Protein 6FU8 (pdb70)

Structure (mmCIF, N/CA/C/O backbone):
data_6FU8
#
_entry.id   6FU8
#
loop_
_atom_site.group_PDB
_atom_site.id
_atom_site.type_symbol
_atom_site.label_atom_id
_atom_site.label_alt_id
_atom_site.label_comp_id
_atom_site.label_asym_id
_atom_site.label_entity_id
_atom_site.label_seq_id
_atom_site.pdbx_PDB_ins_code
_atom_site.Cartn_x
_atom_site.Cartn_y
_atom_site.Cartn_z
_atom_site.occupancy
_atom_site.B_iso_or_equiv
_atom_site.auth_seq_id
_atom_site.auth_comp_id
_atom_site.auth_asym_id
_atom_site.auth_atom_id
_atom_site.pdbx_PDB_model_num
ATOM 1 N N . MET A 1 1 ? 300.253 310.620 184.864 1.00 0.00 1 MET C N 1
ATOM 2 C CA . MET A 1 1 ? 299.006 311.303 185.299 1.00 0.00 1 MET C CA 1
ATOM 3 C C . MET A 1 1 ? 297.852 311.101 184.318 1.00 0.00 1 MET C C 1
ATOM 4 O O . MET A 1 1 ? 296.915 310.418 184.676 1.00 0.00 1 MET C O 1
ATOM 20 N N . ILE A 1 2 ? 297.875 311.687 183.105 1.00 0.00 2 ILE C N 1
ATOM 21 C CA . ILE A 1 2 ? 296.729 311.685 182.162 1.00 0.00 2 ILE C CA 1
ATOM 22 C C . ILE A 1 2 ? 297.060 311.055 180.803 1.00 0.00 2 ILE C C 1
ATOM 23 O O . ILE A 1 2 ? 298.216 311.101 180.355 1.00 0.00 2 ILE C O 1
ATOM 39 N N . ARG A 1 3 ? 296.023 310.536 180.132 1.00 0.00 3 ARG C N 1
ATOM 40 C CA . ARG A 1 3 ? 296.022 310.050 178.754 1.00 0.00 3 ARG C CA 1
ATOM 41 C C . ARG A 1 3 ? 294.662 310.427 178.151 1.00 0.00 3 ARG C C 1
ATOM 42 O O . ARG A 1 3 ? 293.632 309.983 178.639 1.00 0.00 3 ARG C O 1
ATOM 63 N N . GLU A 1 4 ? 294.652 311.283 177.117 1.00 0.00 4 GLU C N 1
ATOM 64 C CA . GLU A 1 4 ? 293.477 312.083 176.732 1.00 0.00 4 GLU C CA 1
ATOM 65 C C . GLU A 1 4 ? 292.207 311.262 176.443 1.00 0.00 4 GLU C C 1
ATOM 66 O O . GLU A 1 4 ? 291.114 311.647 176.849 1.00 0.00 4 GLU C O 1
ATOM 78 N N . GLU A 1 5 ? 292.372 310.082 175.837 1.00 0.00 5 GLU C N 1
ATOM 79 C CA . GLU A 1 5 ? 291.305 309.095 175.588 1.00 0.00 5 GLU C CA 1
ATOM 80 C C . GLU A 1 5 ? 290.448 308.787 176.835 1.00 0.00 5 GLU C C 1
ATOM 81 O O . GLU A 1 5 ? 289.272 308.448 176.704 1.00 0.00 5 GLU C O 1
ATOM 93 N N . ARG A 1 6 ? 290.994 308.920 178.041 1.00 0.00 6 ARG C N 1
ATOM 94 C CA . ARG A 1 6 ? 290.254 308.764 179.296 1.00 0.00 6 ARG C CA 1
ATOM 95 C C . ARG A 1 6 ? 289.427 310.002 179.646 1.00 0.00 6 ARG C C 1
ATOM 96 O O . ARG A 1 6 ? 288.272 309.836 180.015 1.00 0.00 6 ARG C O 1
ATOM 117 N N . LEU A 1 7 ? 289.938 311.220 179.468 1.00 0.00 7 LEU C N 1
ATOM 118 C CA . LEU A 1 7 ? 289.150 312.449 179.718 1.00 0.00 7 LEU C CA 1
ATOM 119 C C . LEU A 1 7 ? 287.933 312.526 178.786 1.00 0.00 7 LEU C C 1
ATOM 120 O O . LEU A 1 7 ? 286.812 312.781 179.252 1.00 0.00 7 LEU C O 1
ATOM 136 N N . LEU A 1 8 ? 288.130 312.184 177.516 1.00 0.00 8 LEU C N 1
ATOM 137 C CA . LEU A 1 8 ? 287.084 312.104 176.493 1.00 0.00 8 LEU C CA 1
ATOM 138 C C . LEU A 1 8 ? 285.992 311.058 176.814 1.00 0.00 8 LEU C C 1
ATOM 139 O O . LEU A 1 8 ? 284.887 311.149 176.281 1.00 0.00 8 LEU C O 1
ATOM 155 N N . LYS A 1 9 ? 286.253 310.096 177.716 1.00 0.00 9 LYS C N 1
ATOM 156 C CA . LYS A 1 9 ? 285.291 309.073 178.147 1.00 0.00 9 LYS C CA 1
ATOM 157 C C . LYS A 1 9 ? 284.778 309.230 179.580 1.00 0.00 9 LYS C C 1
ATOM 158 O O . LYS A 1 9 ? 283.739 308.646 179.909 1.00 0.00 9 LYS C O 1
ATOM 177 N N . VAL A 1 10 ? 285.472 309.975 180.452 1.00 0.00 10 VAL C N 1
ATOM 178 C CA . VAL A 1 10 ? 285.118 310.195 181.874 1.00 0.00 10 VAL C CA 1
ATOM 179 C C . VAL A 1 10 ? 283.836 311.016 182.018 1.00 0.00 10 VAL C C 1
ATOM 180 O O . VAL A 1 10 ? 283.086 310.808 182.964 1.00 0.00 10 VAL C O 1
ATOM 193 N N . LEU A 1 11 ? 283.556 311.918 181.086 1.00 0.00 11 LEU C N 1
ATOM 194 C CA . LEU A 1 11 ? 282.275 312.618 180.982 1.00 0.00 11 LEU C CA 1
ATOM 195 C C . LEU A 1 11 ? 281.399 311.920 179.930 1.00 0.00 11 LEU C C 1
ATOM 196 O O . LEU A 1 11 ? 281.919 311.464 178.909 1.00 0.00 11 LEU C O 1
ATOM 212 N N . ARG A 1 12 ? 280.092 311.791 180.179 1.00 0.00 12 ARG C N 1
ATOM 213 C CA . ARG A 1 12 ? 279.117 311.073 179.329 1.00 0.00 12 ARG C CA 1
ATOM 214 C C . ARG A 1 12 ? 277.921 311.923 178.883 1.00 0.00 12 ARG C C 1
ATOM 215 O O . ARG A 1 12 ? 277.349 311.599 177.848 1.00 0.00 12 ARG C O 1
ATOM 236 N N . ALA A 1 13 ? 277.511 312.909 179.661 1.00 0.00 13 ALA C N 1
ATOM 237 C CA . ALA A 1 13 ? 276.533 313.933 179.273 1.00 0.00 13 ALA C CA 1
ATOM 238 C C . ALA A 1 13 ? 276.541 315.117 180.269 1.00 0.00 13 ALA C C 1
ATOM 239 O O . ALA A 1 13 ? 276.981 314.959 181.416 1.00 0.00 13 ALA C O 1
ATOM 246 N N . PRO A 1 14 ? 276.040 316.298 179.897 1.00 0.00 14 PRO C N 1
ATOM 247 C CA . PRO A 1 14 ? 275.422 317.233 180.837 1.00 0.00 14 PRO C CA 1
ATOM 248 C C . PRO A 1 14 ? 274.124 316.645 181.388 1.00 0.00 14 PRO C C 1
ATOM 249 O O . PRO A 1 14 ? 273.555 315.704 180.835 1.00 0.00 14 PRO C O 1
ATOM 260 N N . HIS A 1 15 ? 273.633 317.182 182.509 1.00 0.00 15 HIS C N 1
ATOM 261 C CA . HIS A 1 15 ? 272.394 316.735 183.129 1.00 0.00 15 HIS C CA 1
ATOM 262 C C . HIS A 1 15 ? 271.519 317.904 183.580 1.00 0.00 15 HIS C C 1
ATOM 263 O O . HIS A 1 15 ? 271.932 318.733 184.394 1.00 0.00 15 HIS C O 1
ATOM 277 N N . VAL A 1 16 ? 270.286 317.913 183.088 1.00 0.00 16 VAL C N 1
ATOM 278 C CA . VAL A 1 16 ? 269.252 31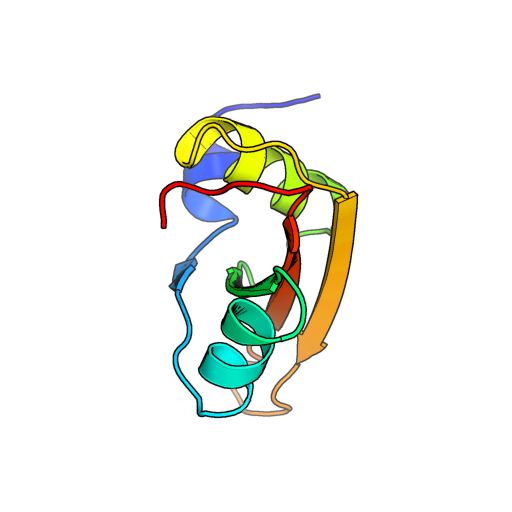8.918 183.340 1.00 0.00 16 VAL C CA 1
ATOM 279 C C . VAL A 1 16 ? 268.146 318.314 184.210 1.00 0.00 16 VAL C C 1
ATOM 280 O O . VAL A 1 16 ? 267.621 317.235 183.898 1.00 0.00 16 VAL C O 1
ATOM 293 N N . SER A 1 17 ? 267.874 318.945 185.369 1.00 0.00 17 SER C N 1
ATOM 294 C CA . SER A 1 17 ? 266.999 318.416 186.437 1.00 0.00 17 SER C CA 1
ATOM 295 C C . SER A 1 17 ? 266.580 319.444 187.515 1.00 0.00 17 SER C C 1
ATOM 296 O O . SER A 1 17 ? 266.703 319.160 188.706 1.00 0.00 17 S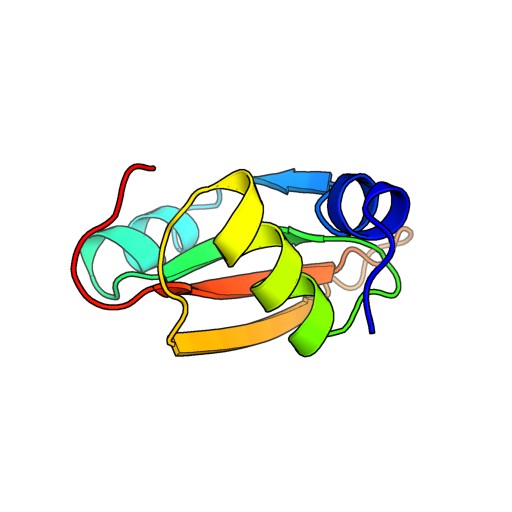ER C O 1
ATOM 304 N N . GLU A 1 18 ? 266.159 320.656 187.113 1.00 0.00 18 GLU C N 1
ATOM 305 C CA . GLU A 1 18 ? 265.727 321.823 187.941 1.00 0.00 18 GLU C CA 1
ATOM 306 C C . GLU A 1 18 ? 266.687 322.292 189.053 1.00 0.00 18 GLU C C 1
ATOM 307 O O . GLU A 1 18 ? 267.179 323.420 189.015 1.00 0.00 18 GLU C O 1
ATOM 319 N N . LYS A 1 19 ? 267.036 321.441 190.024 1.00 0.00 19 LYS C N 1
ATOM 320 C CA . LYS A 1 19 ? 268.159 321.662 190.936 1.00 0.00 19 LYS C CA 1
ATOM 321 C C . LYS A 1 19 ? 269.472 321.829 190.167 1.00 0.00 19 LYS C C 1
ATOM 322 O O . LYS A 1 19 ? 270.396 322.446 190.698 1.00 0.00 19 LYS C O 1
ATOM 341 N N . ALA A 1 20 ? 269.602 321.276 188.958 1.00 0.00 20 ALA C N 1
ATOM 342 C CA . ALA A 1 20 ? 270.742 321.550 188.070 1.00 0.00 20 ALA C CA 1
ATOM 343 C C . ALA A 1 20 ? 270.767 323.009 187.573 1.00 0.00 20 ALA C C 1
ATOM 344 O O . ALA A 1 20 ? 271.837 323.595 187.474 1.00 0.00 20 ALA C O 1
ATOM 351 N N . SER A 1 21 ? 269.596 323.600 187.349 1.00 0.00 21 SER C N 1
ATOM 352 C CA . SER A 1 21 ? 269.432 325.016 187.004 1.00 0.00 21 SER C CA 1
ATOM 353 C C . SER A 1 21 ? 269.777 325.887 188.218 1.00 0.00 21 SER C C 1
ATOM 354 O O . SER A 1 21 ? 270.704 326.701 188.159 1.00 0.00 21 SER C O 1
ATOM 362 N N . THR A 1 22 ? 269.178 325.612 189.383 1.00 0.00 22 THR C N 1
ATOM 363 C CA . THR A 1 22 ? 269.466 326.312 190.658 1.00 0.00 22 THR C CA 1
ATOM 364 C C . THR A 1 22 ? 270.903 326.096 191.160 1.00 0.00 22 THR C C 1
ATOM 365 O O . THR A 1 22 ? 271.425 326.897 191.933 1.00 0.00 22 THR C O 1
ATOM 376 N N . ALA A 1 23 ? 271.597 325.025 190.750 1.00 0.00 23 ALA C N 1
ATOM 377 C CA . ALA A 1 23 ? 273.031 324.838 191.021 1.00 0.00 23 ALA C CA 1
ATOM 378 C C . ALA A 1 23 ? 273.891 325.898 190.321 1.00 0.00 23 ALA C C 1
ATOM 379 O O . ALA A 1 23 ? 274.877 326.366 190.893 1.00 0.00 23 ALA C O 1
ATOM 386 N N . MET A 1 24 ? 273.486 326.307 189.112 1.00 0.00 24 MET C N 1
ATOM 387 C CA . MET A 1 24 ? 274.186 327.305 188.314 1.00 0.00 24 MET C CA 1
ATOM 388 C C . MET A 1 24 ? 273.847 328.722 188.800 1.00 0.00 24 MET C C 1
ATOM 389 O O . MET A 1 24 ? 274.720 329.408 189.322 1.00 0.00 24 MET C O 1
ATOM 403 N N . GLU A 1 25 ? 272.580 329.132 188.696 1.00 0.00 25 GLU C N 1
ATOM 404 C CA . GLU A 1 25 ? 272.180 330.537 188.923 1.00 0.00 25 GLU C CA 1
ATOM 405 C C . GLU A 1 25 ? 272.332 331.035 190.370 1.00 0.00 25 GLU C C 1
ATOM 406 O O . GLU A 1 25 ? 272.335 332.237 190.615 1.00 0.00 25 GLU C O 1
ATOM 418 N N . LYS A 1 26 ? 272.472 330.121 191.343 1.00 0.00 26 LYS C N 1
ATOM 419 C CA . LYS A 1 26 ? 272.657 330.440 192.761 1.00 0.00 26 LYS C CA 1
ATOM 420 C C . LYS A 1 26 ? 274.075 330.164 193.293 1.00 0.00 26 LYS C C 1
ATOM 421 O O . LYS A 1 26 ? 274.510 330.854 194.217 1.00 0.00 26 LYS C O 1
ATOM 440 N N . SER A 1 27 ? 274.737 329.142 192.753 1.00 0.00 27 SER C N 1
ATOM 441 C CA . SER A 1 27 ? 275.842 328.441 193.428 1.00 0.00 27 SER C CA 1
ATOM 442 C C . SER A 1 27 ? 276.993 328.015 192.493 1.00 0.00 27 SER C C 1
ATOM 443 O O . SER A 1 27 ? 277.650 327.016 192.783 1.00 0.00 27 SER C O 1
ATOM 451 N N . ASN A 1 28 ? 277.175 328.704 191.359 1.00 0.00 28 ASN C N 1
ATOM 452 C CA . ASN A 1 28 ? 278.271 328.536 190.372 1.00 0.00 28 ASN C CA 1
ATOM 453 C C . ASN A 1 28 ? 278.682 327.071 190.076 1.00 0.00 28 ASN C C 1
ATOM 454 O O . ASN A 1 28 ? 279.866 326.739 189.939 1.00 0.00 28 ASN C O 1
ATOM 465 N N . THR A 1 29 ? 277.715 326.156 190.026 1.00 0.00 29 THR C N 1
ATOM 466 C CA . THR A 1 29 ? 277.957 324.699 189.980 1.00 0.00 29 THR C CA 1
ATOM 467 C C . THR A 1 29 ? 277.170 324.043 188.858 1.00 0.00 29 THR C C 1
ATOM 468 O O . THR A 1 29 ? 275.966 324.224 188.735 1.00 0.00 29 THR C O 1
ATOM 479 N N . ILE A 1 30 ? 277.868 323.220 188.077 1.00 0.00 30 ILE C N 1
ATOM 480 C CA . ILE A 1 30 ? 277.322 322.477 186.933 1.00 0.00 30 ILE C CA 1
ATOM 481 C C . ILE A 1 30 ? 277.137 320.996 187.291 1.00 0.00 30 ILE C C 1
ATOM 482 O O . ILE A 1 30 ? 277.871 320.440 188.108 1.00 0.00 30 ILE C O 1
ATOM 498 N N . VAL A 1 31 ? 276.122 320.347 186.690 1.00 0.00 31 VAL C N 1
ATOM 499 C CA . VAL A 1 31 ? 275.726 318.973 187.038 1.00 0.00 31 VAL C CA 1
ATOM 500 C C . VAL A 1 31 ? 275.892 318.040 185.841 1.00 0.00 31 VAL C C 1
ATOM 501 O O . VAL A 1 31 ? 275.243 318.226 184.824 1.00 0.00 31 VAL C O 1
ATOM 514 N N . LEU A 1 32 ? 276.749 317.034 185.979 1.00 0.00 32 LEU C N 1
ATOM 515 C CA . LEU A 1 32 ? 277.165 316.146 184.890 1.00 0.00 32 LEU C CA 1
ATOM 516 C C . LEU A 1 32 ? 276.810 314.671 185.129 1.00 0.00 32 LEU C C 1
ATOM 517 O O . LEU A 1 32 ? 276.754 314.185 186.261 1.00 0.00 32 LEU C O 1
ATOM 533 N N . LYS A 1 33 ? 276.673 313.964 184.013 1.00 0.00 33 LYS C N 1
ATOM 534 C CA . LYS A 1 33 ? 276.694 312.514 183.848 1.00 0.00 33 LYS C CA 1
ATOM 535 C C . LYS A 1 33 ? 278.119 312.084 183.521 1.00 0.00 33 LYS C C 1
ATOM 536 O O . LYS A 1 33 ? 278.647 312.438 182.466 1.00 0.00 33 LYS C O 1
ATOM 555 N N . VAL A 1 34 ? 278.746 311.358 184.430 1.00 0.00 34 VAL C N 1
ATOM 556 C CA . VAL A 1 34 ? 280.143 310.888 184.313 1.00 0.00 34 VAL C CA 1
ATOM 557 C C . VAL A 1 34 ? 280.206 309.359 184.209 1.00 0.00 34 VAL C C 1
ATOM 558 O O . VAL A 1 34 ? 279.176 308.683 184.298 1.00 0.00 34 VAL C O 1
ATOM 571 N N . ALA A 1 35 ? 281.393 308.816 183.973 1.00 0.00 35 ALA C N 1
ATOM 572 C CA . ALA A 1 35 ? 281.6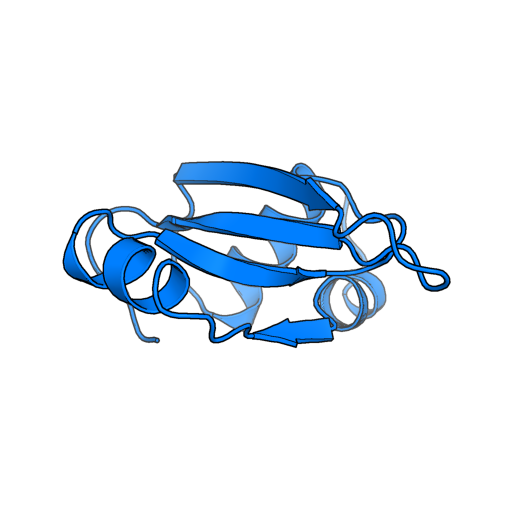34 307.379 183.878 1.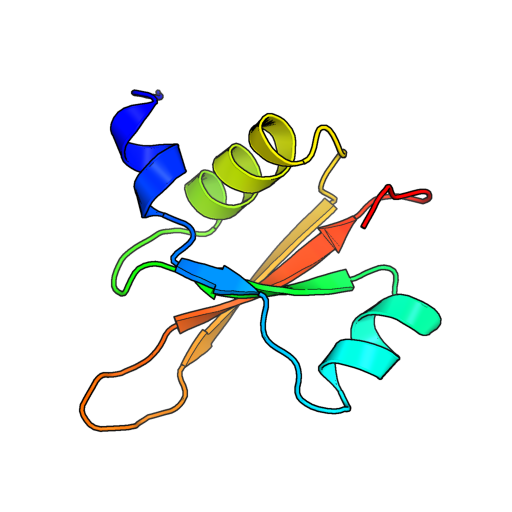00 0.00 35 ALA C CA 1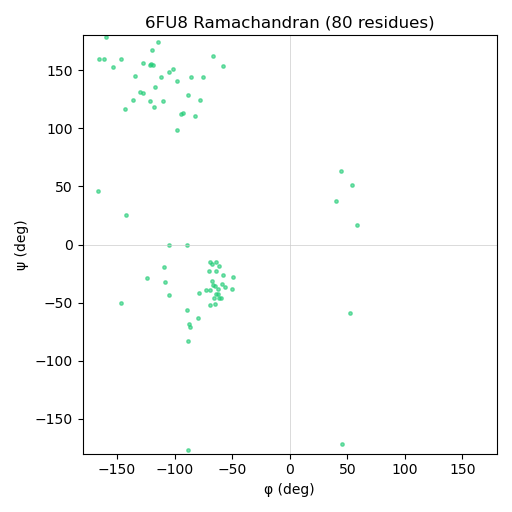
ATOM 573 C C . ALA A 1 35 ? 281.224 306.618 185.164 1.00 0.00 35 ALA C C 1
ATOM 574 O O . ALA A 1 35 ? 281.173 307.182 186.262 1.00 0.00 35 ALA C O 1
ATOM 581 N N . LYS A 1 36 ? 280.883 305.332 185.011 1.00 0.00 36 LYS C N 1
ATOM 582 C CA . LYS A 1 36 ? 280.373 304.478 186.098 1.00 0.00 36 LYS C CA 1
ATOM 583 C C . LYS A 1 36 ? 281.435 304.129 187.153 1.00 0.00 36 LYS C C 1
ATOM 584 O O . LYS A 1 36 ? 281.077 303.858 188.296 1.00 0.00 36 LYS C O 1
ATOM 603 N N . ASP A 1 37 ? 282.702 304.207 186.764 1.00 0.00 37 ASP C N 1
ATOM 604 C CA . ASP A 1 37 ? 283.826 304.368 187.686 1.00 0.00 37 ASP C CA 1
ATOM 605 C C . ASP A 1 37 ? 284.074 305.873 187.938 1.00 0.00 37 ASP C C 1
ATOM 606 O O . ASP A 1 37 ? 283.572 306.419 188.929 1.00 0.00 37 ASP C O 1
ATOM 615 N N . ALA A 1 38 ? 284.808 306.561 187.051 1.00 0.00 38 ALA C N 1
ATOM 616 C CA . ALA A 1 38 ? 285.459 307.852 187.261 1.00 0.00 38 ALA C CA 1
ATOM 617 C C . ALA A 1 38 ? 286.217 307.959 188.616 1.00 0.00 38 ALA C C 1
ATOM 618 O O . ALA A 1 38 ? 286.356 307.004 189.389 1.00 0.00 38 ALA C O 1
ATOM 625 N N . THR A 1 39 ? 286.670 309.167 188.928 1.00 0.00 39 THR C N 1
ATOM 626 C CA . THR A 1 39 ? 286.972 309.638 190.294 1.00 0.00 39 THR C CA 1
ATOM 627 C C . THR A 1 39 ? 286.998 311.168 190.268 1.00 0.00 39 THR C C 1
ATOM 628 O O . THR A 1 39 ? 287.142 311.766 189.194 1.00 0.00 39 THR C O 1
ATOM 639 N N . LYS A 1 40 ? 286.835 311.860 191.416 1.00 0.00 40 LYS C N 1
ATOM 640 C CA . LYS A 1 40 ? 286.673 313.338 191.431 1.00 0.00 40 LYS C CA 1
ATOM 641 C C . LYS A 1 40 ? 287.858 314.054 190.800 1.00 0.00 40 LYS C C 1
ATOM 642 O O . LYS A 1 40 ? 287.678 315.048 190.107 1.00 0.00 40 LYS C O 1
ATOM 661 N N . ALA A 1 41 ? 289.057 313.493 190.965 1.00 0.00 41 ALA C N 1
ATOM 662 C CA . ALA A 1 41 ? 290.275 314.039 190.385 1.00 0.00 41 ALA C CA 1
ATOM 663 C C . ALA A 1 41 ? 290.266 314.013 188.835 1.00 0.00 41 ALA C C 1
ATOM 664 O O . ALA A 1 41 ? 290.596 315.026 188.218 1.00 0.00 41 ALA C O 1
ATOM 671 N N . GLU A 1 42 ? 289.798 312.923 188.232 1.00 0.00 42 GLU C N 1
ATOM 672 C CA . GLU A 1 42 ? 289.611 312.814 186.774 1.00 0.00 42 GLU C CA 1
ATOM 673 C C . GLU A 1 42 ? 288.474 313.695 186.258 1.00 0.00 42 GLU C C 1
ATOM 674 O O . GLU A 1 42 ? 288.597 314.313 185.204 1.00 0.00 42 GLU C O 1
ATOM 686 N N . ILE A 1 43 ? 287.357 313.791 187.004 1.00 0.00 43 ILE C N 1
ATOM 687 C CA . ILE A 1 43 ? 286.211 314.622 186.628 1.00 0.00 43 ILE C CA 1
ATOM 688 C C . ILE A 1 43 ? 286.628 316.098 186.540 1.00 0.00 43 ILE C C 1
ATOM 689 O O . ILE A 1 43 ? 286.362 316.760 185.538 1.00 0.00 43 ILE C O 1
ATOM 705 N N . LYS A 1 44 ? 287.377 316.594 187.543 1.00 0.00 44 LYS C N 1
ATOM 706 C CA . LYS A 1 44 ? 287.987 317.923 187.503 1.00 0.00 44 LYS C CA 1
ATOM 707 C C . LYS A 1 44 ? 288.947 318.063 186.306 1.00 0.00 44 LYS C C 1
ATOM 708 O O . LYS A 1 44 ? 288.877 319.059 185.593 1.00 0.00 44 LYS C O 1
ATOM 727 N N . ALA A 1 45 ? 289.820 317.085 186.065 1.00 0.00 45 ALA C N 1
ATOM 728 C CA . ALA A 1 45 ? 290.762 317.155 184.948 1.00 0.00 45 ALA C CA 1
ATOM 729 C C . ALA A 1 45 ? 290.063 317.199 183.583 1.00 0.00 45 ALA C C 1
ATOM 730 O O . ALA A 1 45 ? 290.505 317.942 182.707 1.00 0.00 45 ALA C O 1
ATOM 737 N N . ALA A 1 46 ? 288.963 316.461 183.403 1.00 0.00 46 ALA C N 1
ATOM 738 C CA . ALA A 1 46 ? 288.164 316.494 182.188 1.00 0.00 46 ALA C CA 1
ATOM 739 C C . ALA A 1 46 ? 287.511 317.873 181.976 1.00 0.00 46 ALA C C 1
ATOM 740 O O . ALA A 1 46 ? 287.705 318.472 180.923 1.00 0.00 46 ALA C O 1
ATOM 747 N N . VAL A 1 47 ? 286.819 318.427 182.989 1.00 0.00 47 VAL C N 1
ATOM 748 C CA . VAL A 1 47 ? 286.138 319.726 182.828 1.00 0.00 47 VAL C CA 1
ATOM 749 C C . VAL A 1 47 ? 287.139 320.870 182.606 1.00 0.00 47 VAL C C 1
ATOM 750 O O . VAL A 1 47 ? 286.972 321.624 181.654 1.00 0.00 47 VAL C O 1
ATOM 763 N N . GLN A 1 48 ? 288.213 320.950 183.399 1.00 0.00 48 GLN C N 1
ATOM 764 C CA . GLN A 1 48 ? 289.196 322.035 183.278 1.00 0.00 48 GLN C CA 1
ATOM 765 C C . GLN A 1 48 ? 289.957 322.061 181.933 1.00 0.00 48 GLN C C 1
ATOM 766 O O . GLN A 1 48 ? 290.600 323.060 181.625 1.00 0.00 48 GLN C O 1
ATOM 780 N N . LYS A 1 49 ? 289.908 320.987 181.138 1.00 0.00 49 LYS C N 1
ATOM 781 C CA . LYS A 1 49 ? 290.510 320.951 179.794 1.00 0.00 49 LYS C CA 1
ATOM 782 C C . LYS A 1 49 ? 289.521 321.051 178.650 1.00 0.00 49 LYS C C 1
ATOM 783 O O . LYS A 1 49 ? 289.794 321.772 177.695 1.00 0.00 49 LYS C O 1
ATOM 802 N N . LEU A 1 50 ? 288.402 320.344 178.730 1.00 0.00 50 LEU C N 1
ATOM 803 C CA . LEU A 1 50 ? 287.405 320.345 177.657 1.00 0.00 50 LEU C CA 1
ATOM 804 C C . LEU A 1 50 ? 286.644 321.673 177.616 1.00 0.00 50 LEU C C 1
ATOM 805 O O . LEU A 1 50 ? 286.409 322.195 176.535 1.00 0.00 50 LEU C O 1
ATOM 821 N N . PHE A 1 51 ? 286.323 322.243 178.786 1.00 0.00 51 PHE C N 1
ATOM 822 C CA . PHE A 1 51 ? 285.506 323.451 178.956 1.00 0.00 51 PHE C CA 1
ATOM 823 C C . PHE A 1 51 ? 286.339 324.695 179.326 1.00 0.00 51 PHE C C 1
ATOM 824 O O . PHE A 1 51 ? 285.773 325.777 179.465 1.00 0.00 51 PHE C O 1
ATOM 841 N N . GLU A 1 52 ? 287.662 324.566 179.458 1.00 0.00 52 GLU C N 1
ATOM 842 C CA . GLU A 1 52 ? 288.627 325.662 179.687 1.00 0.00 52 GLU C CA 1
ATOM 843 C C . GLU A 1 52 ? 288.402 326.514 180.955 1.00 0.00 52 GLU C C 1
ATOM 844 O O . GLU A 1 52 ? 288.936 327.613 181.077 1.00 0.00 52 GLU C O 1
ATOM 856 N N . VAL A 1 53 ? 287.605 326.046 181.922 1.00 0.00 53 VAL C N 1
ATOM 857 C CA . VAL A 1 53 ? 287.283 326.766 183.181 1.00 0.00 53 VAL C CA 1
ATOM 858 C C . VAL A 1 53 ? 288.078 326.243 184.368 1.00 0.00 53 VAL C C 1
ATOM 859 O O . VAL A 1 53 ? 288.407 325.058 184.421 1.00 0.00 53 VAL C O 1
ATOM 872 N N . GLU A 1 54 ? 288.352 327.081 185.363 1.00 0.00 54 GLU C N 1
ATOM 873 C CA . GLU A 1 54 ? 288.868 326.604 186.662 1.00 0.00 54 GLU C CA 1
ATOM 874 C C . GLU A 1 54 ? 287.733 325.960 187.482 1.00 0.00 54 GLU C C 1
A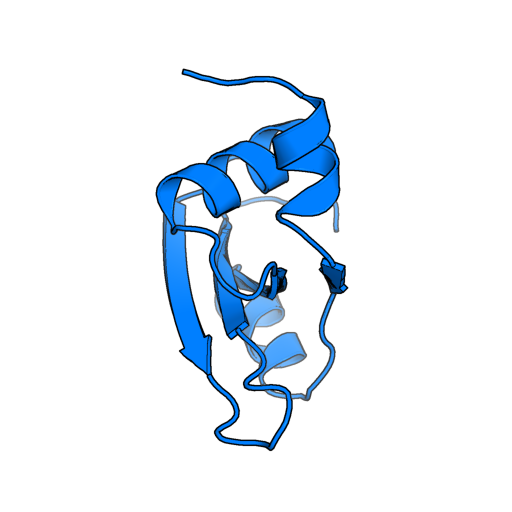TOM 875 O O . GLU A 1 54 ? 286.596 326.423 187.497 1.00 0.00 54 GLU C O 1
ATOM 887 N N . VAL A 1 55 ? 288.084 324.908 188.224 1.00 0.00 55 VAL C N 1
ATOM 888 C CA . VAL A 1 55 ? 287.202 324.128 189.093 1.00 0.00 55 VAL C CA 1
ATOM 889 C C . VAL A 1 55 ? 287.659 324.241 190.539 1.00 0.00 55 VAL C C 1
ATOM 890 O O . VAL A 1 55 ? 288.844 324.080 190.852 1.00 0.00 55 VAL C O 1
ATOM 903 N N . GLU A 1 56 ? 286.702 324.450 191.425 1.00 0.00 56 GLU C N 1
ATOM 904 C CA . GLU A 1 56 ? 286.919 324.589 192.863 1.00 0.00 56 GLU C CA 1
ATOM 905 C C . GLU A 1 56 ? 286.865 323.231 193.589 1.00 0.00 56 GLU C C 1
ATOM 906 O O . GLU A 1 56 ? 287.825 322.848 194.254 1.00 0.00 56 GLU C O 1
ATOM 918 N N . VAL A 1 57 ? 285.765 322.493 193.439 1.00 0.00 57 VAL C N 1
ATOM 919 C CA . VAL A 1 57 ? 285.549 321.162 194.046 1.00 0.00 57 VAL C CA 1
ATOM 920 C C . VAL A 1 57 ? 284.566 320.334 193.216 1.00 0.00 57 VAL C C 1
ATOM 921 O O . VAL A 1 57 ? 283.694 320.878 192.539 1.00 0.00 57 VAL C O 1
ATOM 934 N N . VAL A 1 58 ? 284.677 318.995 193.280 1.00 0.00 58 VAL C N 1
ATOM 935 C CA . VAL A 1 58 ? 283.718 318.058 192.690 1.00 0.00 58 VAL C CA 1
ATOM 936 C C . VAL A 1 58 ? 283.119 317.123 193.738 1.00 0.00 58 VAL C C 1
ATOM 937 O O . VAL A 1 58 ? 283.855 316.347 1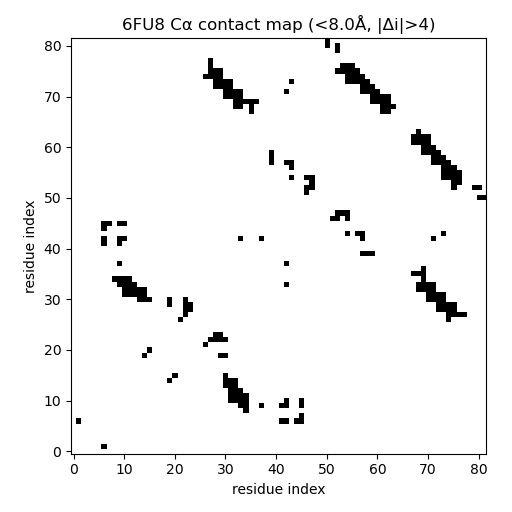94.347 1.00 0.00 58 VAL C O 1
ATOM 950 N N . ASN A 1 59 ? 281.800 317.093 193.867 1.00 0.00 59 ASN C N 1
ATOM 951 C CA . ASN A 1 59 ? 281.080 316.126 194.715 1.00 0.00 59 ASN C CA 1
ATOM 952 C C . ASN A 1 59 ? 280.269 315.159 193.835 1.00 0.00 59 ASN C C 1
ATOM 953 O O . ASN A 1 59 ? 279.716 315.567 192.817 1.00 0.00 59 ASN C O 1
ATOM 964 N N . THR A 1 60 ? 280.161 313.889 194.211 1.00 0.00 60 THR C N 1
ATOM 965 C CA . THR A 1 60 ? 279.482 312.855 193.409 1.00 0.00 60 THR C CA 1
ATOM 966 C C . THR A 1 60 ? 278.419 312.102 194.219 1.00 0.00 60 THR C C 1
ATOM 967 O O . THR A 1 60 ? 278.487 312.068 195.449 1.00 0.00 60 THR C O 1
ATOM 978 N N . LEU A 1 61 ? 277.433 311.524 193.518 1.00 0.00 61 LEU C N 1
ATOM 979 C CA . LEU A 1 61 ? 276.441 310.571 194.058 1.00 0.00 61 LEU C CA 1
ATOM 980 C C . LEU A 1 61 ? 275.806 309.736 192.926 1.00 0.00 61 LEU C C 1
ATOM 981 O O . LEU A 1 61 ? 276.156 309.927 191.763 1.00 0.00 61 LEU C O 1
ATOM 997 N N . VAL A 1 62 ? 274.902 308.804 193.246 1.00 0.00 62 VAL C N 1
ATOM 998 C CA . VAL A 1 62 ? 274.331 307.841 192.283 1.00 0.00 62 VAL C CA 1
ATOM 999 C C . VAL A 1 62 ? 272.813 307.708 192.394 1.00 0.00 62 VAL C C 1
ATOM 1000 O O . VAL A 1 62 ? 272.239 307.773 193.477 1.00 0.00 62 VAL C O 1
ATOM 1013 N N . VAL A 1 63 ? 272.149 307.493 191.249 1.00 0.00 63 VAL C N 1
ATOM 1014 C CA . VAL A 1 63 ? 270.680 307.380 191.119 1.00 0.00 63 VAL C CA 1
ATOM 1015 C C . VAL A 1 63 ? 270.043 306.112 191.738 1.00 0.00 63 VAL C C 1
ATOM 1016 O O . VAL A 1 63 ? 268.825 306.074 191.896 1.00 0.00 63 VAL C O 1
ATOM 1029 N N . LYS A 1 64 ? 270.841 305.086 192.067 1.00 0.00 64 LYS C N 1
ATOM 1030 C CA . LYS A 1 64 ? 270.395 303.761 192.556 1.00 0.00 64 LYS C CA 1
ATOM 1031 C C . LYS A 1 64 ? 269.369 303.091 191.625 1.00 0.00 64 LYS C C 1
ATOM 1032 O O . LYS A 1 64 ? 268.267 302.726 192.034 1.00 0.00 64 LYS C O 1
ATOM 1051 N N . ARG A 1 65 ? 269.712 303.011 190.333 1.00 0.00 65 ARG C N 1
ATOM 1052 C CA . ARG A 1 65 ? 268.924 302.405 189.241 1.00 0.00 65 ARG C CA 1
ATOM 1053 C C . ARG A 1 65 ? 269.757 301.265 188.630 1.00 0.00 65 ARG C C 1
ATOM 1054 O O . ARG A 1 65 ? 270.960 301.234 188.872 1.00 0.00 65 ARG C O 1
ATOM 1075 N N . ARG A 1 66 ? 269.195 300.383 187.787 1.00 0.00 66 ARG C N 1
ATOM 1076 C CA . ARG A 1 66 ? 269.900 299.191 187.248 1.00 0.00 66 ARG C CA 1
ATOM 1077 C C . ARG A 1 66 ? 271.272 299.500 186.637 1.00 0.00 66 ARG C C 1
ATOM 1078 O O . ARG A 1 66 ? 272.195 298.695 186.765 1.00 0.00 66 ARG C O 1
ATOM 1099 N N . SER A 1 67 ? 271.380 300.629 185.952 1.00 0.00 67 SER C N 1
ATOM 1100 C CA . SER A 1 67 ? 272.609 301.065 185.282 1.00 0.00 67 SER C CA 1
ATOM 1101 C C . SER A 1 67 ? 273.532 301.903 186.173 1.00 0.00 67 SER C C 1
ATOM 1102 O O . SER A 1 67 ? 274.603 302.298 185.714 1.00 0.00 67 SER C O 1
ATOM 1110 N N . ASP A 1 68 ? 273.117 302.132 187.415 1.00 0.00 68 ASP C N 1
ATOM 1111 C CA . ASP A 1 68 ? 273.825 302.747 188.538 1.00 0.00 68 ASP C CA 1
ATOM 1112 C C . ASP A 1 68 ? 274.603 304.008 188.157 1.00 0.00 68 ASP C C 1
ATOM 1113 O O . ASP A 1 68 ? 275.832 304.087 188.149 1.00 0.00 68 ASP C O 1
ATOM 1122 N N . TRP A 1 69 ? 273.825 305.004 187.718 1.00 0.00 69 TRP C N 1
ATOM 1123 C CA . TRP A 1 69 ? 274.372 306.200 187.090 1.00 0.00 69 TRP C CA 1
ATOM 1124 C C . TRP A 1 69 ? 274.973 307.224 188.082 1.00 0.00 69 TRP C C 1
ATOM 1125 O O . TRP A 1 69 ? 274.271 307.736 188.954 1.00 0.00 69 TRP C O 1
ATOM 1146 N N . LYS A 1 70 ? 276.256 307.573 187.862 1.00 0.00 70 LYS C N 1
ATOM 1147 C CA . LYS A 1 70 ? 277.076 308.558 188.612 1.00 0.00 70 LYS C CA 1
ATOM 1148 C C . LYS A 1 70 ? 276.861 310.013 188.178 1.00 0.00 70 LYS C C 1
ATOM 1149 O O . LYS A 1 70 ? 277.318 310.436 187.103 1.00 0.00 70 LYS C O 1
ATOM 1168 N N . LYS A 1 71 ? 276.234 310.807 189.049 1.00 0.00 71 LYS C N 1
ATOM 1169 C CA . LYS A 1 71 ? 276.131 312.276 188.953 1.00 0.00 71 LYS C CA 1
ATOM 1170 C C . LYS A 1 71 ? 277.365 312.937 189.573 1.00 0.00 71 LYS C C 1
ATOM 1171 O O . LYS A 1 71 ? 277.879 312.479 190.591 1.00 0.00 71 LYS C O 1
ATOM 1190 N N . ALA A 1 72 ? 277.794 314.042 188.975 1.00 0.00 72 ALA C N 1
ATOM 1191 C CA . ALA A 1 72 ? 278.835 314.920 189.515 1.00 0.00 72 ALA C CA 1
ATOM 1192 C C . ALA A 1 72 ? 278.363 316.373 189.582 1.00 0.00 72 ALA C C 1
ATOM 1193 O O . ALA A 1 72 ? 277.858 316.911 188.603 1.00 0.00 72 ALA C O 1
ATOM 1200 N N . TYR A 1 73 ? 278.551 317.011 190.738 1.00 0.00 73 TYR C N 1
ATOM 1201 C CA . TYR A 1 73 ? 278.400 318.440 190.983 1.00 0.00 73 TYR C CA 1
ATOM 1202 C C . TYR A 1 73 ? 279.790 319.071 190.912 1.00 0.00 73 TYR C C 1
ATOM 1203 O O . TYR A 1 73 ? 280.548 318.976 191.887 1.00 0.00 73 TYR C O 1
ATOM 1221 N N . VAL A 1 74 ? 280.144 319.672 189.777 1.00 0.00 74 VAL C N 1
ATOM 1222 C CA . VAL A 1 74 ? 281.422 320.371 189.576 1.00 0.00 74 VAL C CA 1
ATOM 1223 C C . VAL A 1 74 ? 281.201 321.849 189.861 1.00 0.00 74 VAL C C 1
ATOM 1224 O O . VAL A 1 74 ? 280.476 322.524 189.123 1.00 0.00 74 VAL C O 1
ATOM 1237 N N . THR A 1 75 ? 281.800 322.362 190.925 1.00 0.00 75 THR C N 1
ATOM 1238 C CA . THR A 1 75 ? 281.730 323.783 191.280 1.00 0.00 75 THR C CA 1
ATOM 1239 C C . THR A 1 75 ? 282.864 324.537 190.579 1.00 0.00 75 THR C C 1
ATOM 1240 O O . THR A 1 75 ? 284.021 324.125 190.643 1.00 0.00 75 THR C O 1
ATOM 1251 N N . LEU A 1 76 ? 282.503 325.619 189.887 1.00 0.00 76 LEU C N 1
ATOM 1252 C CA . LEU A 1 76 ? 283.425 326.511 189.187 1.00 0.00 76 LEU C CA 1
ATOM 1253 C C . LEU A 1 76 ? 283.904 327.622 190.150 1.00 0.00 76 LEU C C 1
ATOM 1254 O O . LEU A 1 76 ? 283.593 327.602 191.352 1.00 0.00 76 LEU C O 1
ATOM 1270 N N . LYS A 1 77 ? 284.707 328.562 189.650 1.00 0.00 77 LYS C N 1
ATOM 1271 C CA . LYS A 1 77 ? 285.265 329.654 190.462 1.00 0.00 77 LYS C CA 1
ATOM 1272 C C . LYS A 1 77 ? 284.337 330.871 190.553 1.00 0.00 77 LYS C C 1
ATOM 1273 O O . LYS A 1 77 ? 283.790 331.137 191.626 1.00 0.00 77 LYS C O 1
ATOM 1292 N N . GLU A 1 78 ? 284.179 331.624 189.471 1.00 0.00 78 GLU C N 1
ATOM 1293 C CA . GLU A 1 78 ? 283.518 332.944 189.460 1.00 0.00 78 GLU C CA 1
ATOM 1294 C C . GLU A 1 78 ? 282.755 333.257 188.174 1.00 0.00 78 GLU C C 1
ATOM 1295 O O . GLU A 1 78 ? 281.598 333.689 188.199 1.00 0.00 78 GLU C O 1
ATOM 1307 N N . GLY A 1 79 ? 283.431 333.063 187.050 1.00 0.00 79 GLY C N 1
ATOM 1308 C CA . GLY A 1 79 ? 282.920 333.180 185.703 1.00 0.00 79 GLY C CA 1
ATOM 1309 C C . GLY A 1 79 ? 283.065 331.859 184.967 1.00 0.00 79 GLY C C 1
ATOM 1310 O O . GLY A 1 79 ? 283.910 331.023 185.285 1.00 0.00 79 GLY C O 1
ATOM 1314 N N . GLN A 1 80 ? 282.212 331.672 183.974 1.00 0.00 80 GLN C N 1
ATOM 1315 C CA . GLN A 1 80 ? 282.066 330.426 183.240 1.00 0.00 80 GLN C CA 1
ATOM 1316 C C . GLN A 1 80 ? 281.702 330.715 181.771 1.00 0.00 80 GLN C C 1
ATOM 1317 O O . GLN A 1 80 ? 281.223 331.806 181.459 1.00 0.00 80 GLN C O 1
ATOM 1331 N N . ASN A 1 81 ? 281.931 329.745 180.883 1.00 0.00 81 ASN C N 1
ATOM 1332 C CA . ASN A 1 81 ? 281.421 329.801 179.516 1.00 0.00 81 ASN C CA 1
ATOM 1333 C C . ASN A 1 81 ? 280.000 329.199 179.458 1.00 0.00 81 ASN C C 1
ATOM 1334 O O . ASN A 1 81 ? 279.057 329.954 179.271 1.00 0.00 81 ASN C O 1
ATOM 1345 N N . LEU A 1 82 ? 279.872 327.878 179.664 1.00 0.00 82 LEU C N 1
ATOM 1346 C CA . LEU A 1 82 ? 278.603 327.128 179.706 1.00 0.00 82 LEU C CA 1
ATOM 1347 C C . LEU A 1 82 ? 278.587 326.062 180.830 1.00 0.00 82 LEU C C 1
ATOM 1348 O O . LEU A 1 82 ? 279.003 324.898 180.602 1.00 0.00 82 LEU C O 1
#

Radius of gyration: 12.23 Å; Cα contacts (8 Å, |Δi|>4): 136; chains: 1; bounding box: 33×34×19 Å

Solvent-accessible surface area: 5918 Å² total; per-residue (Å²): 225,110,160,124,75,80,10,110,126,0,24,153,36,112,47,140,37,143,150,8,60,66,12,99,153,165,59,40,13,18,11,10,65,1,10,127,81,15,69,109,74,43,0,76,7,0,0,50,111,75,77,153,20,122,4,102,75,8,84,41,90,54,39,185,174,220,84,61,32,40,35,0,51,0,34,6,97,157,52,91,84,160

Foldseek 3Di:
DDDVVCLVQQFDFFDDDVVQVVCCVPPQKGKTWGDLDHDFVSPQVSCCPPFVFHWDGKDWDFPPDPVTTIMIITHGDDDGDD

Sequence (82 aa):
MIREERLLKVLRAPHVSEKASTAMEKSNTIVLKVAKDATKAEIKAAVQKLFEVEVEVVNTLVVKRRSDWKKAYVTLKEGQNL

Nearest PDB structures (foldseek):
  6fu8-assembly1_C  TM=1.01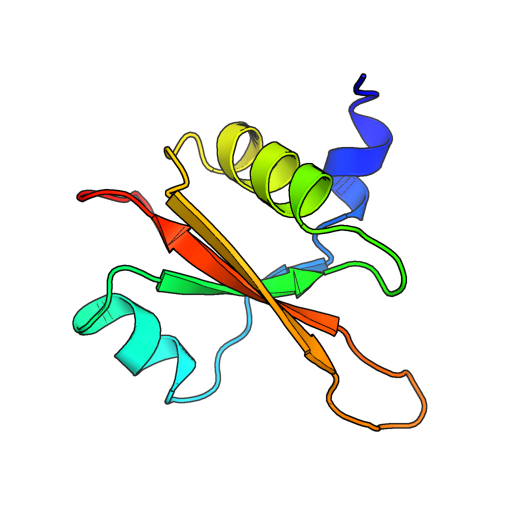2E+00  e=7.022E-16  Escherichia coli O157:H7
  8bip-assembly1_LX  TM=8.884E-01  e=3.333E-08  Saccharomyces cerevisiae
  7ohq-assembly1_X  TM=8.930E-01  e=3.783E-08  Saccharomyces cerevisiae S288C
  7ohr-assembly1_X  TM=8.932E-01  e=1.624E-07  Saccharomyces cerevisiae S288C
  6eri-assembly1_AT  TM=9.263E-01  e=3.260E-07  Spinacia oleracea

Secondary structure (DSSP, 8-state):
---HHHHHHHEEEE---SHHHHHHHHHSEEEEEE-SS--HHHHHHHHHHHS---EEEEEEEE--STT--EEEEEEE-S----